Protein AF-A0A7Y2XZC8-F1 (afdb_monomer)

Structure (mmCIF, N/CA/C/O backbone):
data_AF-A0A7Y2XZC8-F1
#
_entry.id   AF-A0A7Y2XZC8-F1
#
loop_
_atom_site.group_PDB
_atom_site.id
_atom_site.type_symbol
_atom_site.label_atom_id
_atom_site.label_alt_id
_atom_site.label_comp_id
_atom_site.label_asym_id
_atom_site.label_entity_id
_atom_site.label_seq_id
_atom_site.pdbx_PDB_ins_code
_atom_site.Cartn_x
_atom_site.Cartn_y
_atom_site.Cartn_z
_atom_site.occupancy
_atom_site.B_iso_or_equiv
_atom_site.auth_seq_id
_atom_site.auth_comp_id
_atom_site.auth_asym_id
_atom_site.auth_atom_id
_atom_site.pdbx_PDB_model_num
ATOM 1 N N . PRO A 1 1 ? 18.680 4.844 -17.370 1.00 64.88 1 PRO A N 1
ATOM 2 C CA . PRO A 1 1 ? 17.755 5.658 -16.546 1.00 64.88 1 PRO A CA 1
ATOM 3 C C . PRO A 1 1 ? 18.084 5.533 -15.045 1.00 64.88 1 PRO A C 1
ATOM 5 O O . PRO A 1 1 ? 17.445 4.778 -14.322 1.00 64.88 1 PRO A O 1
ATOM 8 N N . TRP A 1 2 ? 19.111 6.254 -14.587 1.00 74.38 2 TRP A N 1
ATOM 9 C CA . TRP A 1 2 ? 19.598 6.205 -13.198 1.00 74.38 2 TRP A CA 1
ATOM 10 C C . TRP A 1 2 ? 18.551 6.687 -12.176 1.00 74.38 2 TRP A C 1
ATOM 12 O O . TRP A 1 2 ? 18.473 6.159 -11.074 1.00 74.38 2 TRP A O 1
ATOM 22 N N . ALA A 1 3 ? 17.687 7.630 -12.570 1.00 80.44 3 ALA A N 1
ATOM 23 C CA . ALA A 1 3 ? 16.649 8.189 -11.705 1.00 80.44 3 ALA A CA 1
ATOM 24 C C . ALA A 1 3 ? 15.407 7.289 -11.542 1.00 80.44 3 ALA A C 1
ATOM 26 O O . ALA A 1 3 ? 14.625 7.495 -10.621 1.00 80.44 3 ALA A O 1
ATOM 27 N N . ALA A 1 4 ? 15.208 6.274 -12.393 1.00 80.06 4 ALA A N 1
ATOM 28 C CA . ALA A 1 4 ? 13.984 5.463 -12.361 1.00 80.06 4 ALA A CA 1
ATOM 29 C C . ALA A 1 4 ? 13.832 4.661 -11.057 1.00 80.06 4 ALA A C 1
ATOM 31 O O . ALA A 1 4 ? 12.724 4.471 -10.566 1.00 80.06 4 ALA A O 1
ATOM 32 N N . TRP A 1 5 ? 14.949 4.220 -10.480 1.00 81.44 5 TRP A N 1
ATOM 33 C CA . TRP A 1 5 ? 14.968 3.434 -9.248 1.00 81.44 5 TRP A CA 1
ATOM 34 C 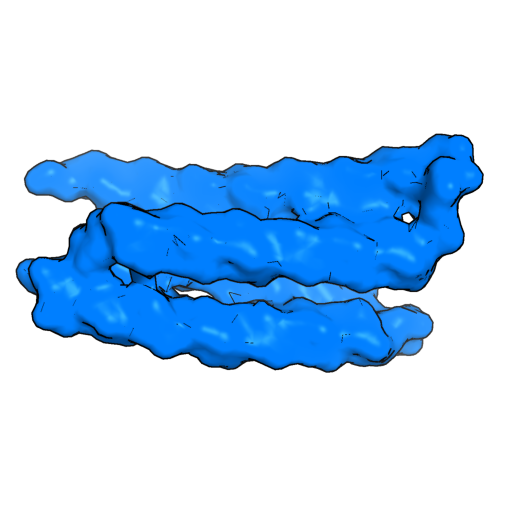C . TRP A 1 5 ? 14.599 4.267 -8.009 1.00 81.44 5 TRP A C 1
ATOM 36 O O . TRP A 1 5 ? 13.646 3.876 -7.326 1.00 81.44 5 TRP A O 1
ATOM 46 N N . PRO A 1 6 ? 15.256 5.416 -7.726 1.00 86.69 6 PRO A N 1
ATOM 47 C CA . PRO A 1 6 ? 14.879 6.270 -6.598 1.00 86.69 6 PRO A CA 1
ATOM 48 C C . PRO A 1 6 ? 13.487 6.892 -6.766 1.00 86.69 6 PRO A C 1
ATOM 50 O O . PRO A 1 6 ? 12.730 6.949 -5.799 1.00 86.69 6 PRO A O 1
ATOM 53 N N . VAL A 1 7 ? 13.102 7.286 -7.986 1.00 88.19 7 VAL A N 1
ATOM 54 C CA . VAL A 1 7 ? 11.754 7.821 -8.251 1.00 88.19 7 VAL A CA 1
ATOM 55 C C . VAL A 1 7 ? 10.687 6.744 -8.056 1.00 88.19 7 VAL A C 1
ATOM 57 O O . VAL A 1 7 ? 9.657 7.024 -7.451 1.00 88.19 7 VAL A O 1
ATOM 60 N N . GLY A 1 8 ? 10.936 5.508 -8.502 1.00 87.56 8 GLY A N 1
ATOM 61 C CA . GLY A 1 8 ? 10.019 4.388 -8.284 1.00 87.56 8 GLY A CA 1
ATOM 62 C C . GLY A 1 8 ? 9.787 4.108 -6.800 1.00 87.56 8 GLY A C 1
ATOM 63 O O . GLY A 1 8 ? 8.640 3.973 -6.379 1.00 87.56 8 GLY A O 1
ATOM 64 N N . LEU A 1 9 ? 10.856 4.109 -5.994 1.00 88.38 9 LEU A N 1
ATOM 65 C CA . LEU A 1 9 ? 10.763 3.918 -4.544 1.00 88.38 9 LEU A CA 1
ATOM 66 C C . LEU A 1 9 ? 9.933 5.029 -3.881 1.00 88.38 9 LEU A C 1
ATOM 68 O O . LEU A 1 9 ? 9.017 4.747 -3.111 1.00 88.38 9 LEU A O 1
ATOM 72 N N . TYR A 1 10 ? 10.217 6.289 -4.220 1.00 89.12 10 TYR A N 1
ATOM 73 C CA . TYR A 1 10 ? 9.486 7.438 -3.689 1.00 89.12 10 TYR A CA 1
ATOM 74 C C . TYR A 1 10 ? 8.002 7.418 -4.083 1.00 89.12 10 TYR A C 1
ATOM 76 O O . TYR A 1 10 ? 7.133 7.607 -3.233 1.00 89.12 10 TYR A O 1
ATOM 84 N N . ALA A 1 11 ? 7.702 7.122 -5.350 1.00 90.81 11 ALA A N 1
ATOM 85 C CA . ALA A 1 11 ? 6.335 7.034 -5.850 1.00 90.81 11 ALA A CA 1
ATOM 86 C C . ALA A 1 11 ? 5.538 5.914 -5.162 1.00 90.81 11 ALA A C 1
ATOM 88 O O . ALA A 1 11 ? 4.375 6.121 -4.812 1.00 90.81 11 ALA A O 1
ATOM 89 N N . GLY A 1 12 ? 6.152 4.749 -4.931 1.00 89.88 12 GLY A N 1
ATOM 90 C CA . GLY A 1 12 ? 5.497 3.638 -4.235 1.00 89.88 12 GLY A CA 1
ATOM 91 C C . GLY A 1 12 ? 5.189 3.971 -2.779 1.00 89.88 12 GLY A C 1
ATOM 92 O O . GLY A 1 12 ? 4.070 3.746 -2.319 1.00 89.88 12 GLY A O 1
ATOM 93 N N . TRP A 1 13 ? 6.145 4.587 -2.082 1.00 92.12 13 TRP A N 1
ATOM 94 C CA . TRP A 1 13 ? 5.963 5.026 -0.700 1.00 92.12 13 T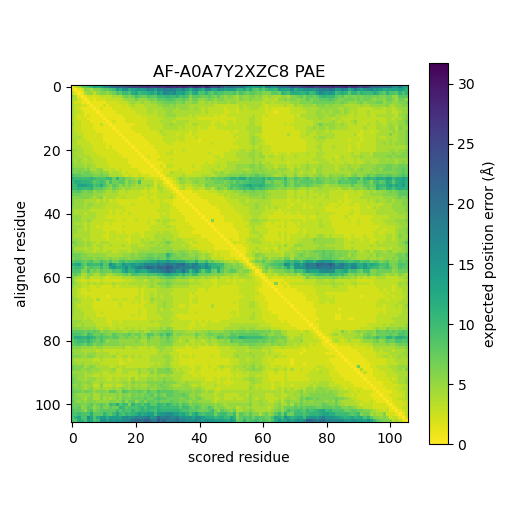RP A CA 1
ATOM 95 C C . TRP A 1 13 ? 4.851 6.075 -0.566 1.00 92.12 13 TRP A C 1
ATOM 97 O O . TRP A 1 13 ? 3.942 5.904 0.247 1.00 92.12 13 TRP A O 1
ATOM 107 N N . LEU A 1 14 ? 4.872 7.118 -1.407 1.00 92.25 14 LEU A N 1
ATOM 108 C CA . LEU A 1 14 ? 3.835 8.153 -1.415 1.00 92.25 14 LEU A CA 1
ATOM 109 C C . LEU A 1 14 ? 2.450 7.578 -1.708 1.00 92.25 14 LEU A C 1
ATOM 111 O O . LEU A 1 14 ? 1.492 7.945 -1.038 1.00 92.25 14 LEU A O 1
ATOM 115 N N . SER A 1 15 ? 2.342 6.660 -2.670 1.00 91.94 15 SER A N 1
ATOM 116 C CA . SER A 1 15 ? 1.053 6.071 -3.052 1.00 91.94 15 SER A CA 1
ATOM 117 C C . SER A 1 15 ? 0.406 5.325 -1.883 1.00 91.94 15 SER A C 1
ATOM 119 O O . SER A 1 15 ? -0.785 5.497 -1.615 1.00 91.94 15 SER A O 1
ATOM 121 N N . ALA A 1 16 ? 1.197 4.541 -1.145 1.00 91.56 16 ALA A N 1
ATOM 122 C CA . ALA A 1 16 ? 0.722 3.849 0.048 1.00 91.56 16 ALA A CA 1
ATOM 123 C C . ALA A 1 16 ? 0.351 4.835 1.171 1.00 91.56 16 ALA A C 1
ATOM 125 O O . ALA A 1 16 ? -0.732 4.729 1.747 1.00 91.56 16 ALA A O 1
ATOM 126 N N . ALA A 1 17 ? 1.203 5.829 1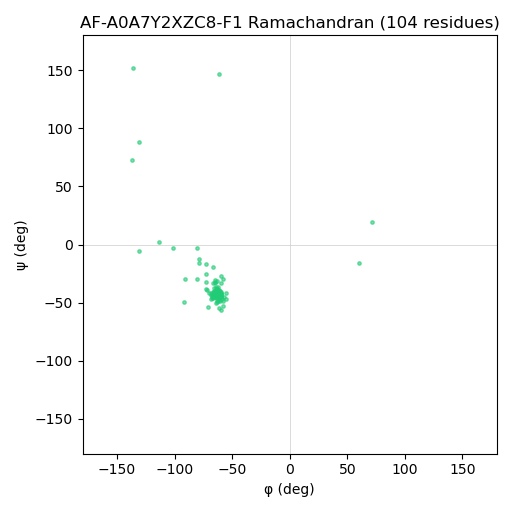.442 1.00 92.31 17 ALA A N 1
ATOM 127 C CA . ALA A 1 17 ? 0.963 6.835 2.476 1.00 92.31 17 ALA A CA 1
ATOM 128 C C . ALA A 1 17 ? -0.296 7.675 2.204 1.00 92.31 17 ALA A C 1
ATOM 130 O O . ALA A 1 17 ? -1.074 7.930 3.122 1.00 92.31 17 ALA A O 1
ATOM 131 N N . SER A 1 18 ? -0.542 8.058 0.947 1.00 93.88 18 SER A N 1
ATOM 132 C CA . SER A 1 18 ? -1.760 8.769 0.551 1.00 93.88 18 SER A CA 1
ATOM 133 C C . SER A 1 18 ? -3.015 7.944 0.828 1.00 93.88 18 SER A C 1
ATOM 135 O O . SER A 1 18 ? -3.978 8.480 1.368 1.00 93.88 18 SER A O 1
ATOM 137 N N . CYS A 1 19 ? -3.002 6.639 0.535 1.00 92.88 19 CYS A N 1
ATOM 138 C CA . CYS A 1 19 ? -4.138 5.764 0.836 1.00 92.88 19 CYS A CA 1
ATOM 139 C C . CYS A 1 19 ? -4.388 5.661 2.348 1.00 92.88 19 CYS A C 1
ATOM 141 O O . CYS A 1 19 ? -5.523 5.815 2.791 1.00 92.88 19 CYS A O 1
ATOM 143 N N . VAL A 1 20 ? -3.333 5.470 3.149 1.00 91.06 20 VAL A N 1
ATOM 144 C CA . VAL A 1 20 ? -3.446 5.416 4.618 1.00 91.06 20 VAL A CA 1
ATOM 145 C C . VAL A 1 20 ? -3.970 6.740 5.179 1.00 91.06 20 VAL A C 1
ATOM 147 O O . VAL A 1 20 ? -4.855 6.734 6.030 1.00 91.06 20 VAL A O 1
ATOM 150 N N . SER A 1 21 ? -3.488 7.877 4.671 1.00 92.50 21 SER A N 1
ATOM 151 C CA . SER A 1 21 ? -3.965 9.201 5.080 1.00 92.50 21 SER A CA 1
ATOM 152 C C . SER A 1 21 ? -5.452 9.397 4.774 1.00 92.50 21 SER A C 1
ATOM 154 O O . SER A 1 21 ? -6.177 9.890 5.634 1.00 92.50 21 SER A O 1
ATOM 156 N N . LEU A 1 22 ? -5.931 8.955 3.607 1.00 92.12 22 LEU A N 1
ATOM 157 C CA . LEU A 1 22 ? -7.361 8.983 3.289 1.00 92.12 22 LEU A CA 1
ATOM 158 C C . LEU A 1 22 ? -8.180 8.095 4.236 1.00 92.12 22 LEU A C 1
ATOM 160 O O . LEU A 1 22 ? -9.258 8.508 4.656 1.00 92.12 22 LEU A O 1
ATOM 164 N N . GLY A 1 23 ? -7.658 6.928 4.626 1.00 90.62 23 GLY A N 1
ATOM 165 C CA . GLY A 1 23 ? -8.288 6.064 5.627 1.00 90.62 23 GLY A CA 1
ATOM 166 C C . GLY A 1 23 ? -8.406 6.725 6.996 1.00 90.62 23 GLY A C 1
ATOM 167 O O . GLY A 1 23 ? -9.488 6.730 7.579 1.00 90.62 23 GLY A O 1
ATOM 168 N N . LEU A 1 24 ? -7.328 7.356 7.468 1.00 90.31 24 LEU A N 1
ATOM 169 C CA . LEU A 1 24 ? -7.323 8.098 8.731 1.00 90.31 24 LEU A CA 1
ATOM 170 C C . LEU A 1 24 ? -8.296 9.281 8.705 1.00 90.31 24 LEU A C 1
ATOM 172 O O . LEU A 1 24 ? -9.003 9.506 9.682 1.00 90.31 24 LEU A O 1
ATOM 176 N N . LEU A 1 25 ? -8.371 10.020 7.594 1.00 93.69 25 LEU A N 1
ATOM 177 C CA . LEU A 1 25 ? -9.320 11.126 7.448 1.00 93.69 25 LEU A CA 1
ATOM 178 C C . LEU A 1 25 ? -10.768 10.624 7.399 1.00 93.69 25 LEU A C 1
ATOM 180 O O . LEU A 1 25 ? -11.625 11.190 8.071 1.00 93.69 25 LEU A O 1
ATOM 184 N N . ALA A 1 26 ? -11.051 9.557 6.648 1.00 90.12 26 ALA A N 1
ATOM 185 C CA . ALA A 1 26 ? -12.395 8.991 6.553 1.00 90.12 26 ALA A CA 1
ATOM 186 C C . ALA A 1 26 ? -12.905 8.473 7.909 1.00 90.12 26 ALA A C 1
ATOM 188 O O . ALA A 1 26 ? -14.070 8.695 8.245 1.00 90.12 26 ALA A O 1
ATOM 189 N N . ALA A 1 27 ? -12.028 7.841 8.696 1.00 89.75 27 ALA A N 1
ATOM 190 C CA . ALA A 1 27 ? -12.325 7.442 10.069 1.00 89.75 27 ALA A CA 1
ATOM 191 C C . ALA A 1 27 ? -12.476 8.660 10.997 1.00 89.75 27 ALA A C 1
ATOM 193 O O . ALA A 1 27 ? -13.457 8.773 11.727 1.00 89.75 27 ALA A O 1
ATOM 194 N N . GLY A 1 28 ? -11.546 9.618 10.931 1.00 89.19 28 GLY A N 1
ATOM 195 C CA . GLY A 1 28 ? -11.512 10.791 11.810 1.00 89.19 28 GLY A CA 1
ATOM 196 C C . GLY A 1 28 ? -12.678 11.766 11.619 1.00 89.19 28 GLY A C 1
ATOM 197 O O . GLY A 1 28 ? -13.141 12.360 12.589 1.00 89.19 28 GLY A O 1
ATOM 198 N N . TYR A 1 29 ? -13.196 11.907 10.395 1.00 90.31 29 TYR A N 1
ATOM 199 C CA . TYR A 1 29 ? -14.416 12.680 10.117 1.00 90.31 29 TYR A CA 1
ATOM 200 C C . TYR A 1 29 ? -15.713 11.907 10.416 1.00 90.31 29 TYR A C 1
ATOM 202 O O . TYR A 1 29 ? -16.799 12.465 10.257 1.00 90.31 29 TYR A O 1
ATOM 210 N N . GLY A 1 30 ? -15.625 10.638 10.828 1.00 88.06 30 GLY A N 1
ATOM 211 C CA . GLY A 1 30 ? -16.782 9.798 11.139 1.00 88.06 30 GLY A CA 1
ATOM 212 C C . GLY A 1 30 ? -17.590 9.358 9.915 1.00 88.06 30 GLY A C 1
ATOM 213 O O . GLY A 1 30 ? -18.754 8.992 10.054 1.00 88.06 30 GLY A O 1
ATOM 214 N N . TRP A 1 31 ? -17.010 9.409 8.710 1.00 88.06 31 TRP A N 1
ATOM 215 C CA . TRP A 1 31 ? -17.674 8.919 7.494 1.00 88.06 31 TRP A CA 1
ATOM 216 C C . TRP A 1 31 ? -17.736 7.394 7.455 1.00 88.06 31 TRP A C 1
ATOM 218 O O . TRP A 1 31 ? -18.675 6.822 6.903 1.00 88.06 31 TRP A O 1
ATOM 228 N N . LEU A 1 32 ? -16.725 6.741 8.022 1.00 87.75 32 LEU A N 1
ATOM 229 C CA . LEU A 1 32 ? -16.619 5.295 8.135 1.00 87.75 32 LEU A CA 1
ATOM 230 C C . LEU A 1 32 ? -16.142 4.929 9.538 1.00 87.75 32 LEU A C 1
ATOM 232 O O . LEU A 1 32 ? -15.403 5.683 10.166 1.00 87.75 32 LEU A O 1
ATOM 236 N N . ASP A 1 33 ? -16.531 3.739 9.992 1.00 89.31 33 ASP A N 1
ATOM 237 C CA . ASP A 1 33 ? -15.918 3.120 11.165 1.00 89.31 33 ASP A CA 1
ATOM 238 C C . ASP A 1 33 ? -14.417 2.881 10.925 1.00 89.31 33 ASP A C 1
ATOM 240 O O . ASP A 1 33 ? -14.009 2.584 9.797 1.00 89.31 33 ASP A O 1
ATOM 244 N N . GLU A 1 34 ? -13.600 2.979 11.974 1.00 87.50 34 GLU A N 1
ATOM 245 C CA . GLU A 1 34 ? -12.134 2.912 11.896 1.00 87.50 34 GLU A CA 1
ATOM 246 C C . GLU A 1 34 ? -11.645 1.629 11.207 1.00 87.50 34 GLU A C 1
ATOM 248 O O . GLU A 1 34 ? -10.785 1.673 10.320 1.00 87.50 34 GLU A O 1
ATOM 253 N N . THR A 1 35 ? -12.274 0.490 11.513 1.00 89.75 35 THR A N 1
ATOM 254 C CA . THR A 1 35 ? -11.925 -0.798 10.896 1.00 89.75 35 THR A CA 1
ATOM 255 C C . THR A 1 35 ? -12.327 -0.835 9.424 1.00 89.75 35 THR A C 1
ATOM 257 O O . THR A 1 35 ? -11.575 -1.314 8.573 1.00 89.75 35 THR A O 1
ATOM 260 N N . THR A 1 36 ? -13.508 -0.306 9.098 1.00 90.62 36 THR A N 1
ATOM 261 C CA . THR A 1 36 ? -14.028 -0.301 7.722 1.00 90.62 36 THR A CA 1
ATOM 262 C C . THR A 1 36 ? -13.210 0.627 6.827 1.00 90.62 36 THR A C 1
ATOM 264 O O . THR A 1 36 ? -12.866 0.253 5.704 1.00 90.62 36 THR A O 1
ATOM 267 N N . ALA A 1 37 ? -12.844 1.807 7.332 1.00 91.00 37 ALA A N 1
ATOM 268 C CA . ALA A 1 37 ? -11.962 2.742 6.647 1.00 91.00 37 ALA A CA 1
ATOM 269 C C . ALA A 1 37 ? -10.594 2.102 6.384 1.00 91.00 37 ALA A C 1
ATOM 271 O O . ALA A 1 37 ? -10.120 2.097 5.247 1.00 91.00 37 ALA A O 1
ATOM 272 N N . ALA A 1 38 ? -9.988 1.489 7.404 1.00 89.50 38 ALA A N 1
ATOM 273 C CA . ALA A 1 38 ? -8.703 0.820 7.257 1.00 89.50 38 ALA A CA 1
ATOM 274 C C . ALA A 1 38 ? -8.753 -0.283 6.186 1.00 89.50 38 ALA A C 1
ATOM 276 O O . ALA A 1 38 ? -7.921 -0.293 5.281 1.00 89.50 38 ALA A O 1
ATOM 277 N N . LEU A 1 39 ? -9.758 -1.162 6.217 1.00 91.81 39 LEU A N 1
ATOM 278 C CA . LEU A 1 39 ? -9.912 -2.229 5.222 1.00 91.81 39 LEU A CA 1
ATOM 279 C C . LEU A 1 39 ? -10.104 -1.686 3.801 1.00 91.81 39 LEU A C 1
ATOM 281 O O . LEU A 1 39 ? -9.456 -2.168 2.869 1.00 91.81 39 LEU A O 1
ATOM 285 N N . ALA A 1 40 ? -10.956 -0.675 3.631 1.00 93.50 40 ALA A N 1
ATOM 286 C CA . ALA A 1 40 ? -11.238 -0.086 2.327 1.00 93.50 40 ALA A CA 1
ATOM 287 C C . ALA A 1 40 ? -9.987 0.555 1.710 1.00 93.50 40 ALA A C 1
ATOM 289 O O . ALA A 1 40 ? -9.653 0.285 0.555 1.00 93.50 40 ALA A O 1
ATOM 290 N N . PHE A 1 41 ? -9.261 1.366 2.483 1.00 91.50 41 PHE A N 1
ATOM 291 C CA . PHE A 1 41 ? -8.109 2.108 1.976 1.00 91.50 41 PHE A CA 1
ATOM 292 C C . PHE A 1 41 ? -6.829 1.269 1.888 1.00 91.50 41 PHE A C 1
ATOM 294 O O . PHE A 1 41 ? -6.031 1.490 0.977 1.00 91.50 41 PHE A O 1
ATOM 301 N N . VAL A 1 42 ? -6.650 0.257 2.744 1.00 92.06 42 VAL A N 1
ATOM 302 C CA . VAL A 1 42 ? -5.596 -0.759 2.563 1.00 92.06 42 VAL A CA 1
ATOM 303 C C . VAL A 1 42 ? -5.876 -1.591 1.312 1.00 92.06 42 VAL A C 1
ATOM 305 O O . VAL A 1 42 ? -4.974 -1.791 0.500 1.00 92.06 42 VAL A O 1
ATOM 308 N N . GLY A 1 43 ? -7.126 -2.013 1.097 1.00 91.88 43 GLY A N 1
ATOM 309 C CA . GLY A 1 43 ? -7.538 -2.687 -0.135 1.00 91.88 43 GLY A CA 1
ATOM 310 C C . GLY A 1 43 ? -7.260 -1.837 -1.377 1.00 91.88 43 GLY A C 1
ATOM 311 O O . GLY A 1 43 ? -6.664 -2.318 -2.342 1.00 91.88 43 GLY A O 1
ATOM 312 N N . LEU A 1 44 ? -7.604 -0.549 -1.325 1.00 92.44 44 LEU A N 1
ATOM 313 C CA . LEU A 1 44 ? -7.320 0.406 -2.394 1.00 92.44 44 LEU A CA 1
ATOM 314 C C . LEU A 1 44 ? -5.813 0.534 -2.664 1.00 92.44 44 LEU A C 1
ATOM 316 O O . LEU A 1 44 ? -5.396 0.484 -3.822 1.00 92.44 44 LEU A O 1
ATOM 320 N N . ALA A 1 45 ? -4.991 0.629 -1.615 1.00 91.88 45 ALA A N 1
ATOM 321 C CA . ALA A 1 45 ? -3.536 0.694 -1.736 1.00 91.88 45 ALA A CA 1
ATOM 322 C C . ALA A 1 45 ? -2.960 -0.545 -2.437 1.00 91.88 45 ALA A C 1
ATOM 324 O O . ALA A 1 45 ? -2.079 -0.420 -3.288 1.00 91.88 45 ALA A O 1
ATOM 325 N N . ILE A 1 46 ? -3.479 -1.737 -2.127 1.00 91.50 46 ILE A N 1
ATOM 326 C CA . ILE A 1 46 ? -3.058 -2.997 -2.756 1.00 91.50 46 ILE A CA 1
ATOM 327 C C . ILE A 1 46 ? -3.430 -3.009 -4.242 1.00 91.50 46 ILE A C 1
ATOM 329 O O . ILE A 1 46 ? -2.594 -3.358 -5.078 1.00 91.50 46 ILE A O 1
ATOM 333 N N . VAL A 1 47 ? -4.654 -2.598 -4.589 1.00 93.06 47 VAL A N 1
ATOM 334 C CA . VAL A 1 47 ? -5.128 -2.554 -5.983 1.00 93.06 47 VAL A CA 1
ATOM 335 C C . VAL A 1 47 ? -4.311 -1.562 -6.809 1.00 93.06 47 VAL A C 1
ATOM 337 O O . VAL A 1 47 ? -3.797 -1.925 -7.868 1.00 93.06 47 VAL A O 1
ATOM 340 N N . ILE A 1 48 ? -4.131 -0.334 -6.313 1.00 91.38 48 ILE A N 1
ATOM 341 C CA . ILE A 1 48 ? -3.330 0.696 -6.988 1.00 91.38 48 ILE A CA 1
ATOM 342 C C . ILE A 1 48 ? -1.869 0.246 -7.083 1.00 91.38 48 ILE A C 1
ATOM 344 O O . ILE A 1 48 ? -1.265 0.325 -8.152 1.00 91.38 48 ILE A O 1
ATOM 348 N N . GLY A 1 49 ? -1.307 -0.282 -5.995 1.00 88.62 49 GLY A N 1
ATOM 349 C CA . GLY A 1 49 ? 0.047 -0.825 -5.950 1.00 88.62 49 GLY A CA 1
ATOM 350 C C . GLY A 1 49 ? 0.272 -1.915 -6.998 1.00 88.62 49 GLY A C 1
ATOM 351 O O . GLY A 1 49 ? 1.250 -1.871 -7.745 1.00 88.62 49 GLY A O 1
ATOM 352 N N . GLY A 1 50 ? -0.657 -2.865 -7.104 1.00 87.06 50 GLY A N 1
ATOM 353 C CA . GLY A 1 50 ? -0.570 -3.978 -8.045 1.00 87.06 50 GLY A CA 1
ATOM 354 C C . GLY A 1 50 ? -0.704 -3.516 -9.490 1.00 87.06 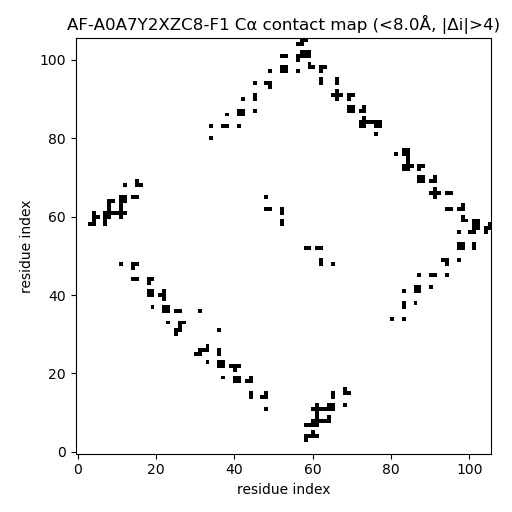50 GLY A C 1
ATOM 355 O O . GLY A 1 50 ? 0.085 -3.925 -10.344 1.00 87.06 50 GLY A O 1
ATOM 356 N N . PHE A 1 51 ? -1.655 -2.618 -9.752 1.00 88.88 51 PHE A N 1
ATOM 357 C CA . PHE A 1 51 ? -1.882 -2.058 -11.079 1.00 88.88 51 PHE A CA 1
ATOM 358 C C . PHE A 1 51 ? -0.684 -1.237 -11.564 1.00 88.88 51 PHE A C 1
ATOM 360 O O . PHE A 1 51 ? -0.172 -1.485 -12.654 1.00 88.88 51 PHE A O 1
ATOM 367 N N . VAL A 1 52 ? -0.186 -0.308 -10.743 1.00 86.38 52 VAL A N 1
ATOM 368 C CA . VAL A 1 52 ? 0.950 0.551 -11.103 1.00 86.38 52 VAL A CA 1
ATOM 369 C C . VAL A 1 52 ? 2.226 -0.271 -11.272 1.00 86.38 52 VAL A C 1
ATOM 371 O O . VAL A 1 52 ? 2.922 -0.086 -12.266 1.00 86.38 52 VAL A O 1
ATOM 374 N N . GLN A 1 53 ? 2.515 -1.229 -10.381 1.00 85.12 53 GLN A N 1
ATOM 375 C CA . GLN A 1 53 ? 3.686 -2.102 -10.535 1.00 85.12 53 GLN A CA 1
ATOM 376 C C . GLN A 1 53 ? 3.593 -2.953 -11.812 1.00 85.12 53 GLN A C 1
ATOM 378 O O . GLN A 1 53 ? 4.576 -3.095 -12.543 1.00 85.12 53 GLN A O 1
ATOM 383 N N . GLY A 1 54 ? 2.406 -3.497 -12.102 1.00 81.00 54 GLY A N 1
ATOM 384 C CA . GLY A 1 54 ? 2.147 -4.275 -13.312 1.00 81.00 54 GLY A CA 1
ATOM 385 C C . GLY A 1 54 ? 2.286 -3.455 -14.596 1.00 81.00 54 GLY A C 1
ATOM 386 O O . GLY A 1 54 ? 2.850 -3.950 -15.571 1.00 81.00 54 GLY A O 1
ATOM 387 N N . ALA A 1 55 ? 1.824 -2.203 -14.587 1.00 81.94 55 ALA A N 1
ATOM 388 C CA . ALA A 1 55 ? 1.929 -1.284 -15.717 1.00 81.94 55 ALA A CA 1
ATOM 389 C C . ALA A 1 55 ? 3.362 -0.771 -15.929 1.00 81.94 55 ALA A C 1
ATOM 391 O O . ALA A 1 55 ? 3.805 -0.627 -17.068 1.00 81.94 55 ALA A O 1
ATOM 392 N N . LEU A 1 56 ? 4.098 -0.504 -14.844 1.00 78.12 56 LEU A N 1
ATOM 393 C CA . LEU A 1 56 ? 5.448 0.046 -14.918 1.00 78.12 56 LEU A CA 1
ATOM 394 C C . LEU A 1 56 ? 6.451 -1.000 -15.417 1.00 78.12 56 LEU A C 1
ATOM 396 O O . LEU A 1 56 ? 7.341 -0.652 -16.190 1.00 78.12 56 LEU A O 1
ATOM 400 N N . GLY A 1 57 ? 6.309 -2.264 -14.989 1.00 65.69 57 GLY A N 1
ATOM 401 C CA . GLY A 1 57 ? 6.967 -3.469 -15.525 1.00 65.69 57 GLY A CA 1
ATOM 402 C C . GLY A 1 57 ? 8.504 -3.527 -15.486 1.00 65.69 57 GLY A C 1
ATOM 403 O O . GLY A 1 57 ? 9.070 -4.600 -15.652 1.00 65.69 57 GLY A O 1
ATOM 404 N N . ARG A 1 58 ? 9.186 -2.396 -15.273 1.00 66.25 58 ARG A N 1
ATOM 405 C CA . ARG A 1 58 ? 10.626 -2.179 -15.511 1.00 66.25 58 ARG A CA 1
ATOM 406 C C . ARG A 1 58 ? 11.344 -1.540 -14.318 1.00 66.25 58 ARG A C 1
ATOM 408 O O . ARG A 1 58 ? 12.550 -1.337 -14.365 1.00 66.25 58 ARG A O 1
ATOM 415 N N . ALA A 1 59 ? 10.611 -1.157 -13.272 1.00 78.81 59 ALA A N 1
ATOM 416 C CA . ALA A 1 59 ? 11.158 -0.522 -12.075 1.00 78.81 59 ALA A CA 1
ATOM 417 C C . ALA A 1 59 ? 10.608 -1.231 -10.827 1.00 78.81 59 ALA A C 1
ATOM 419 O O . ALA A 1 59 ? 9.577 -0.826 -10.292 1.00 78.81 59 ALA A O 1
ATOM 420 N N . PRO A 1 60 ? 11.275 -2.298 -10.351 1.00 81.69 60 PRO A N 1
ATOM 421 C CA . PRO A 1 60 ? 10.762 -3.106 -9.248 1.00 81.69 60 PRO A CA 1
ATOM 422 C C . PRO A 1 60 ? 10.708 -2.340 -7.916 1.00 81.69 60 PRO A C 1
ATOM 424 O O . PRO A 1 60 ? 9.954 -2.727 -7.025 1.00 81.69 60 PRO A O 1
ATOM 427 N N . THR A 1 61 ? 11.454 -1.236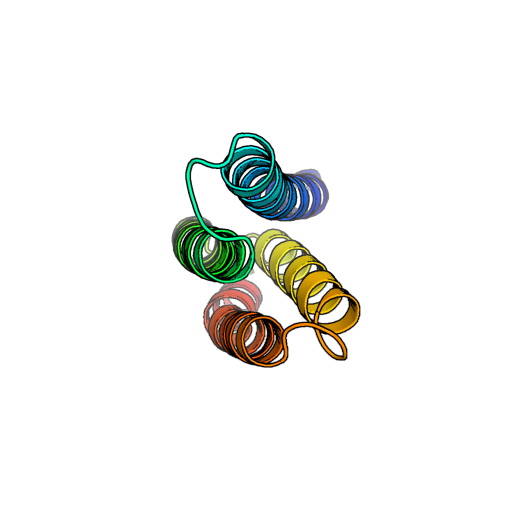 -7.790 1.00 86.88 61 THR A N 1
ATOM 428 C CA . THR A 1 61 ? 11.552 -0.419 -6.571 1.00 86.88 61 THR A CA 1
ATOM 429 C C . THR A 1 61 ? 10.219 0.159 -6.104 1.00 86.88 61 THR A C 1
ATOM 431 O O . THR A 1 61 ? 10.044 0.344 -4.901 1.00 86.88 61 THR A O 1
ATOM 434 N N . TYR A 1 62 ? 9.264 0.371 -7.015 1.00 88.19 62 TYR A N 1
ATOM 435 C CA . TYR A 1 62 ? 7.912 0.804 -6.663 1.00 88.19 62 TYR A CA 1
ATOM 436 C C . TYR A 1 62 ? 7.205 -0.224 -5.771 1.00 88.19 62 TYR A C 1
ATOM 438 O O . TYR A 1 62 ? 6.802 0.095 -4.656 1.00 88.19 62 TYR A O 1
ATOM 446 N N . GLY A 1 63 ? 7.119 -1.481 -6.210 1.00 87.50 63 GLY A N 1
ATOM 447 C CA . GLY A 1 63 ? 6.478 -2.537 -5.422 1.00 87.50 63 GLY A CA 1
ATOM 448 C C . GLY A 1 63 ? 7.206 -2.848 -4.117 1.00 87.50 63 GLY A C 1
ATOM 449 O O . GLY A 1 63 ? 6.540 -3.114 -3.124 1.00 87.50 63 GLY A O 1
ATOM 450 N N . ILE A 1 64 ? 8.539 -2.728 -4.066 1.00 89.56 64 ILE A N 1
ATOM 451 C CA . ILE A 1 64 ? 9.297 -2.861 -2.806 1.00 89.56 64 ILE A CA 1
ATOM 452 C C . ILE A 1 64 ? 8.841 -1.811 -1.788 1.00 89.56 64 ILE A C 1
ATOM 454 O O . ILE A 1 64 ? 8.607 -2.145 -0.628 1.00 89.56 64 ILE A O 1
ATOM 458 N N . ALA A 1 65 ? 8.677 -0.559 -2.219 1.00 92.38 65 ALA A N 1
ATOM 459 C CA . ALA A 1 65 ? 8.228 0.516 -1.343 1.00 92.38 65 ALA A CA 1
ATOM 460 C C . ALA A 1 65 ? 6.789 0.300 -0.847 1.00 92.38 65 ALA A C 1
ATOM 462 O O . ALA A 1 65 ? 6.512 0.509 0.333 1.00 92.38 65 ALA A O 1
ATOM 463 N N . VAL A 1 66 ? 5.889 -0.180 -1.716 1.00 90.81 66 VAL A N 1
ATOM 464 C CA . VAL A 1 66 ? 4.509 -0.509 -1.321 1.00 90.81 66 VAL A CA 1
ATOM 465 C C . VAL A 1 66 ? 4.481 -1.691 -0.345 1.00 90.81 66 VAL A C 1
ATOM 467 O O . VAL A 1 66 ? 3.792 -1.619 0.667 1.00 90.81 66 VAL A O 1
ATOM 470 N N . ILE A 1 67 ? 5.257 -2.753 -0.591 1.00 92.69 67 ILE A N 1
ATOM 471 C CA . ILE A 1 67 ? 5.373 -3.907 0.320 1.00 92.69 67 ILE A CA 1
ATOM 472 C C . ILE A 1 67 ? 5.878 -3.450 1.689 1.00 92.69 67 ILE A C 1
ATOM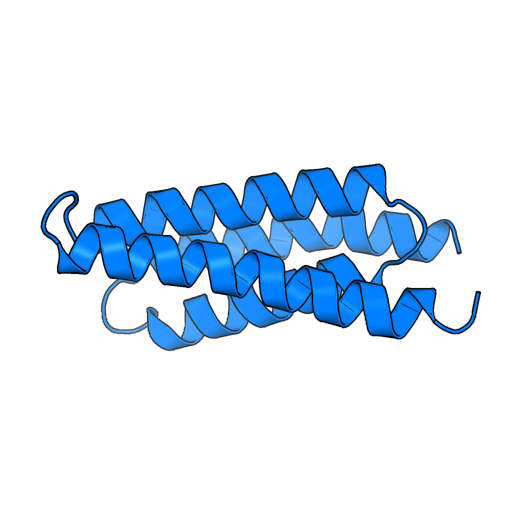 474 O O . ILE A 1 67 ? 5.294 -3.810 2.708 1.00 92.69 67 ILE A O 1
ATOM 478 N N . TRP A 1 68 ? 6.924 -2.624 1.722 1.00 94.38 68 TRP A N 1
ATOM 479 C CA . TRP A 1 68 ? 7.460 -2.074 2.965 1.00 94.38 68 TRP A CA 1
ATOM 480 C C . TRP A 1 68 ? 6.411 -1.250 3.729 1.00 94.38 68 TRP A C 1
ATOM 482 O O . TRP A 1 68 ? 6.263 -1.414 4.940 1.00 94.38 68 TRP A O 1
ATOM 492 N N . ALA A 1 69 ? 5.623 -0.429 3.030 1.00 92.56 69 ALA A N 1
ATOM 493 C CA . ALA A 1 69 ? 4.535 0.326 3.645 1.00 92.56 69 ALA A CA 1
ATOM 494 C C . ALA A 1 69 ? 3.429 -0.590 4.201 1.00 92.56 69 ALA A C 1
ATOM 496 O O . ALA A 1 69 ? 2.952 -0.366 5.311 1.00 92.56 69 ALA A O 1
ATOM 497 N N . LEU A 1 70 ? 3.058 -1.656 3.484 1.00 90.94 70 LEU A N 1
ATOM 498 C CA . LEU A 1 70 ? 2.090 -2.640 3.980 1.00 90.94 70 LEU A CA 1
ATOM 499 C C . LEU A 1 70 ? 2.605 -3.373 5.222 1.00 90.94 70 LEU A C 1
ATOM 501 O O . LEU A 1 70 ? 1.828 -3.601 6.142 1.00 90.94 70 LEU A O 1
ATOM 505 N N . VAL A 1 71 ? 3.904 -3.674 5.306 1.00 94.62 71 VAL A N 1
ATOM 506 C CA . VAL A 1 71 ? 4.507 -4.240 6.525 1.00 94.62 71 VAL A CA 1
ATOM 507 C C . VAL A 1 71 ? 4.360 -3.281 7.709 1.00 94.62 71 VAL A C 1
ATOM 509 O O . VAL A 1 71 ? 4.002 -3.722 8.798 1.00 94.62 71 VAL A O 1
ATOM 512 N N . ALA A 1 72 ? 4.557 -1.974 7.514 1.00 92.31 72 ALA A N 1
ATOM 513 C CA . ALA A 1 72 ? 4.303 -0.995 8.571 1.00 92.31 72 ALA A CA 1
ATOM 514 C C . ALA A 1 72 ? 2.825 -0.988 9.013 1.00 92.31 72 ALA A C 1
ATOM 516 O O . ALA A 1 72 ? 2.553 -0.926 10.211 1.00 92.31 72 ALA A O 1
ATOM 517 N N . VAL A 1 73 ? 1.875 -1.134 8.078 1.00 92.00 73 VAL A N 1
ATOM 518 C CA . VAL A 1 73 ? 0.441 -1.273 8.399 1.00 92.00 73 VAL A CA 1
ATOM 519 C C . VAL A 1 73 ? 0.168 -2.541 9.216 1.00 92.00 73 VAL A C 1
ATOM 521 O O . VAL A 1 73 ? -0.590 -2.475 10.182 1.00 92.00 73 VAL A O 1
ATOM 524 N N . VAL A 1 74 ? 0.801 -3.671 8.879 1.00 93.56 74 VAL A N 1
ATOM 525 C CA . VAL A 1 74 ? 0.704 -4.917 9.662 1.00 93.56 74 VAL A CA 1
ATOM 526 C C . VAL A 1 74 ? 1.169 -4.679 11.094 1.00 93.56 74 VAL A C 1
ATOM 528 O O . VAL A 1 74 ? 0.424 -4.969 12.025 1.00 93.56 74 VAL A O 1
ATOM 531 N N . LEU A 1 75 ? 2.370 -4.120 11.269 1.00 94.50 75 LEU A N 1
ATOM 532 C CA . LEU A 1 75 ? 2.955 -3.883 12.591 1.00 94.50 75 LEU A CA 1
ATOM 533 C C . LEU A 1 75 ? 2.117 -2.910 13.430 1.00 94.50 75 LEU A C 1
ATOM 535 O O . LEU A 1 75 ? 1.977 -3.116 14.630 1.00 94.50 75 LEU A O 1
ATOM 539 N N . ALA A 1 76 ? 1.522 -1.891 12.806 1.00 91.38 76 ALA A N 1
ATOM 540 C CA . ALA A 1 76 ? 0.693 -0.905 13.497 1.00 91.38 76 ALA A CA 1
ATOM 541 C C . ALA A 1 76 ? -0.680 -1.440 13.943 1.00 91.38 76 ALA A C 1
ATOM 543 O O . ALA A 1 76 ? -1.256 -0.908 14.887 1.00 91.38 76 ALA A O 1
ATOM 544 N N . ASN A 1 77 ? -1.216 -2.465 13.271 1.00 91.19 77 ASN A N 1
ATOM 545 C CA . ASN A 1 77 ? -2.579 -2.963 13.506 1.00 91.19 77 ASN A CA 1
ATOM 546 C C . ASN A 1 77 ? -2.623 -4.380 14.095 1.00 91.19 77 ASN A C 1
ATOM 548 O O . ASN A 1 77 ? -3.708 -4.929 14.274 1.00 91.19 77 ASN A O 1
ATOM 552 N N . TYR A 1 78 ? -1.471 -4.993 14.376 1.00 86.94 78 TYR A N 1
ATOM 553 C CA . TYR A 1 78 ? -1.403 -6.393 14.798 1.00 86.94 78 TYR A CA 1
ATOM 554 C C . TYR A 1 78 ? -2.123 -6.660 16.130 1.00 86.94 78 TYR A C 1
ATOM 556 O O . TYR A 1 78 ? -2.791 -7.682 16.264 1.00 86.94 78 TYR A O 1
ATOM 564 N N . GLU A 1 79 ? -2.016 -5.743 17.094 1.00 84.62 79 GLU A N 1
ATOM 565 C CA . GLU A 1 79 ? -2.592 -5.916 18.438 1.00 84.62 79 GLU A CA 1
ATOM 566 C C . GLU A 1 79 ? -4.018 -5.367 18.566 1.00 84.62 79 GLU A C 1
ATOM 568 O O . GLU A 1 79 ? -4.813 -5.882 19.348 1.00 84.62 79 GLU A O 1
ATOM 573 N N . THR A 1 80 ? -4.351 -4.330 17.796 1.00 88.31 80 THR A N 1
ATOM 574 C CA . THR A 1 80 ? -5.633 -3.620 17.881 1.00 88.31 80 THR A CA 1
ATOM 575 C C . THR A 1 80 ? -6.675 -4.201 16.933 1.00 88.31 80 THR A C 1
ATOM 577 O O . THR A 1 80 ? -7.784 -4.531 17.352 1.00 88.31 80 THR A O 1
ATOM 580 N N . THR A 1 81 ? -6.307 -4.381 15.662 1.00 89.50 81 THR A N 1
ATOM 581 C CA . THR A 1 81 ? -7.244 -4.717 14.584 1.00 89.50 81 THR A CA 1
ATOM 582 C C . THR A 1 81 ? -6.650 -5.803 13.674 1.00 89.50 81 THR A C 1
ATOM 584 O O . THR A 1 81 ? -6.284 -5.532 12.522 1.00 89.50 81 THR A O 1
ATOM 587 N N . PRO A 1 82 ? -6.580 -7.070 14.139 1.00 89.75 82 PRO A N 1
ATOM 588 C CA . PRO A 1 82 ? -5.828 -8.135 13.466 1.00 89.75 82 PRO A CA 1
ATOM 589 C C . PRO A 1 82 ? -6.276 -8.401 12.025 1.00 89.75 82 PRO A C 1
ATOM 591 O O . PRO A 1 82 ? -5.473 -8.771 11.173 1.00 89.75 82 PRO A O 1
ATOM 594 N N . ILE A 1 83 ? -7.557 -8.170 11.718 1.00 92.56 83 ILE A N 1
ATOM 595 C CA . ILE A 1 83 ? -8.090 -8.345 10.363 1.00 92.56 83 ILE A CA 1
ATOM 596 C C . ILE A 1 83 ? -7.442 -7.391 9.349 1.00 92.56 83 ILE A C 1
ATOM 598 O O . ILE A 1 83 ? -7.123 -7.813 8.239 1.00 92.56 83 ILE A O 1
ATOM 602 N N . VAL A 1 84 ? -7.169 -6.139 9.733 1.00 90.75 84 VAL A N 1
ATOM 603 C CA . VAL A 1 84 ? -6.468 -5.163 8.881 1.00 90.75 84 VAL A CA 1
ATOM 604 C C . VAL A 1 84 ? -5.032 -5.620 8.650 1.00 90.75 84 VAL A C 1
ATOM 606 O O . VAL A 1 84 ? -4.542 -5.566 7.521 1.00 90.75 84 VAL A O 1
ATOM 609 N N . ALA A 1 85 ? -4.380 -6.145 9.692 1.00 90.75 85 ALA A N 1
ATOM 610 C CA . ALA A 1 85 ? -3.042 -6.710 9.587 1.00 90.75 85 ALA A CA 1
ATOM 611 C C . ALA A 1 85 ? -3.006 -7.924 8.637 1.00 90.75 85 ALA A C 1
ATOM 613 O O . ALA A 1 85 ? -2.125 -8.007 7.784 1.00 90.75 85 ALA A O 1
ATOM 614 N N . TYR A 1 86 ? -3.987 -8.829 8.690 1.00 92.94 86 TYR A N 1
ATOM 615 C CA . TYR A 1 86 ? -4.052 -9.957 7.754 1.00 92.94 86 TYR A CA 1
ATOM 616 C C . TYR A 1 86 ? -4.273 -9.518 6.304 1.00 92.94 86 TYR A C 1
ATOM 618 O O . TYR A 1 86 ? -3.624 -10.052 5.405 1.00 92.94 86 TYR A O 1
ATOM 626 N N . VAL A 1 87 ? -5.131 -8.522 6.062 1.00 93.00 87 VAL A N 1
ATOM 627 C CA . VAL A 1 87 ? -5.355 -7.975 4.713 1.00 93.00 87 VAL A CA 1
ATOM 628 C C . VAL A 1 87 ? -4.103 -7.277 4.185 1.00 93.00 87 VAL A C 1
ATOM 630 O O . VAL A 1 87 ? -3.705 -7.524 3.047 1.00 93.00 87 VAL A O 1
ATOM 633 N N . ALA A 1 88 ? -3.440 -6.460 5.006 1.00 91.81 88 ALA A N 1
ATOM 634 C CA . ALA A 1 88 ? -2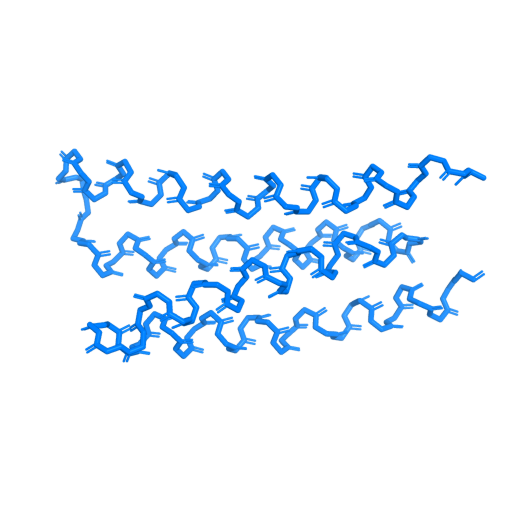.192 -5.801 4.633 1.00 91.81 88 ALA A CA 1
ATOM 635 C C . ALA A 1 88 ? -1.075 -6.820 4.345 1.00 91.81 88 ALA A C 1
ATOM 637 O O . ALA A 1 88 ? -0.385 -6.709 3.330 1.00 91.81 88 ALA A O 1
ATOM 638 N N . GLY A 1 89 ? -0.942 -7.854 5.181 1.00 92.62 89 GLY A N 1
ATOM 639 C CA . GLY A 1 89 ? 0.015 -8.943 4.985 1.00 92.62 89 GLY A CA 1
ATOM 640 C C . GLY A 1 89 ? -0.269 -9.753 3.718 1.00 92.62 89 GLY A C 1
ATOM 641 O O . GLY A 1 89 ? 0.637 -9.992 2.920 1.00 92.62 89 GLY A O 1
ATOM 642 N N . GLY A 1 90 ? -1.532 -10.109 3.472 1.00 92.31 90 GLY A N 1
ATOM 643 C CA . 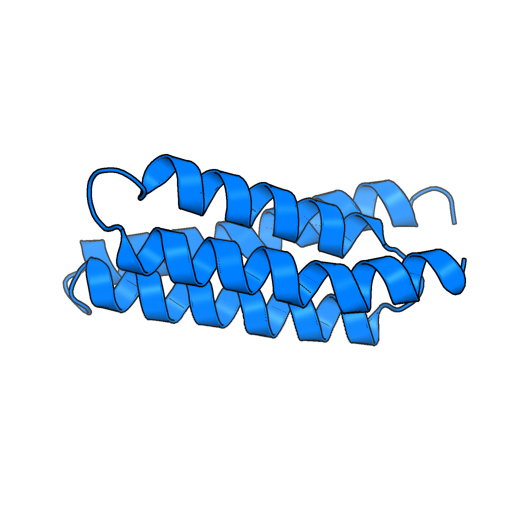GLY A 1 90 ? -1.956 -10.768 2.236 1.00 92.31 90 GLY A CA 1
ATOM 644 C C . GLY A 1 90 ? -1.680 -9.909 1.000 1.00 92.31 90 GLY A C 1
ATOM 645 O O . GLY A 1 90 ? -1.135 -10.398 0.012 1.00 92.31 90 GLY A O 1
ATOM 646 N N . GLY A 1 91 ? -1.966 -8.610 1.075 1.00 90.50 91 GLY A N 1
ATOM 647 C CA . GLY A 1 91 ? -1.646 -7.639 0.032 1.00 90.50 91 GLY A CA 1
ATOM 648 C C . GLY A 1 91 ? -0.153 -7.546 -0.270 1.00 90.50 91 GLY A C 1
ATOM 649 O O . GLY A 1 91 ? 0.240 -7.536 -1.438 1.00 90.50 91 GLY A O 1
ATOM 650 N N . ALA A 1 92 ? 0.685 -7.546 0.769 1.00 91.25 92 ALA A N 1
ATOM 651 C CA . ALA A 1 92 ? 2.134 -7.561 0.619 1.00 91.25 92 ALA A CA 1
ATOM 652 C C . ALA A 1 92 ? 2.589 -8.811 -0.147 1.00 91.25 92 ALA A C 1
ATOM 654 O O . ALA A 1 92 ? 3.356 -8.688 -1.100 1.00 91.25 92 ALA A O 1
ATOM 655 N N . LEU A 1 93 ? 2.055 -9.991 0.192 1.00 92.25 93 LEU A N 1
ATOM 656 C CA . LEU A 1 93 ? 2.344 -11.239 -0.522 1.00 92.25 93 LEU A CA 1
ATOM 657 C C . LEU A 1 93 ? 1.883 -11.200 -1.985 1.00 92.25 93 LEU A C 1
ATOM 659 O O . LEU A 1 93 ? 2.629 -11.610 -2.873 1.00 92.25 93 LEU A O 1
ATOM 663 N N . VAL A 1 94 ? 0.690 -10.665 -2.262 1.00 91.06 94 VAL A N 1
ATOM 664 C CA . VAL A 1 94 ? 0.178 -10.507 -3.634 1.00 91.06 94 VAL A CA 1
ATOM 665 C C . VAL A 1 94 ? 1.101 -9.613 -4.467 1.00 91.06 94 VAL A C 1
ATOM 667 O O . VAL A 1 94 ? 1.374 -9.928 -5.625 1.00 91.06 94 VAL A O 1
ATOM 670 N N . LEU A 1 95 ? 1.639 -8.538 -3.883 1.00 87.62 95 LEU A N 1
ATOM 671 C CA . LEU A 1 95 ? 2.550 -7.610 -4.560 1.00 87.62 95 LEU A CA 1
ATOM 672 C C . LEU A 1 95 ? 3.953 -8.173 -4.813 1.00 87.62 95 LEU A C 1
ATOM 674 O O . LEU A 1 95 ? 4.661 -7.651 -5.682 1.00 87.62 95 LEU A O 1
ATOM 678 N N . ILE A 1 96 ? 4.355 -9.252 -4.134 1.00 89.00 96 ILE A N 1
ATOM 679 C CA . ILE A 1 96 ? 5.626 -9.934 -4.419 1.00 89.00 96 ILE A CA 1
ATOM 680 C C . ILE A 1 96 ? 5.636 -10.438 -5.865 1.00 89.00 96 ILE A C 1
ATOM 682 O O . ILE A 1 96 ? 6.627 -10.250 -6.566 1.00 89.00 96 ILE A O 1
ATOM 686 N N . PHE A 1 97 ? 4.532 -11.007 -6.358 1.00 85.19 97 PHE A N 1
ATOM 687 C CA . PHE A 1 97 ? 4.468 -11.574 -7.708 1.00 85.19 97 PHE A CA 1
ATOM 688 C C . PHE A 1 97 ? 4.758 -10.561 -8.840 1.00 85.19 97 PHE A C 1
ATOM 690 O O . PHE A 1 97 ? 5.696 -10.796 -9.611 1.00 85.19 97 PHE A O 1
ATOM 697 N N . PRO A 1 98 ? 4.037 -9.422 -8.967 1.00 83.25 98 PRO A N 1
ATOM 698 C CA . PRO A 1 98 ? 4.337 -8.424 -9.995 1.00 83.25 98 PRO A CA 1
ATOM 699 C C . PRO A 1 98 ? 5.715 -7.781 -9.792 1.00 83.25 98 PRO A C 1
ATOM 701 O O . PRO A 1 98 ? 6.385 -7.456 -10.770 1.00 83.25 98 PRO A O 1
ATOM 704 N N . THR A 1 99 ? 6.181 -7.659 -8.546 1.00 84.06 99 THR A N 1
ATOM 705 C CA . THR A 1 99 ? 7.512 -7.116 -8.239 1.00 84.06 99 THR A CA 1
ATOM 706 C C . THR A 1 99 ? 8.631 -8.039 -8.714 1.00 84.06 99 THR A C 1
ATOM 708 O O . THR A 1 99 ? 9.549 -7.585 -9.395 1.00 84.06 99 THR A O 1
ATOM 711 N N . LEU A 1 100 ? 8.537 -9.344 -8.449 1.00 82.75 100 LEU A N 1
ATOM 712 C CA . LEU A 1 100 ? 9.482 -10.343 -8.957 1.00 82.75 100 LEU A CA 1
ATOM 713 C C . LEU A 1 100 ? 9.455 -10.428 -10.485 1.00 82.75 100 LEU A C 1
ATOM 715 O O . LEU A 1 100 ? 10.500 -10.576 -11.116 1.00 82.75 100 LEU A O 1
ATOM 719 N N . LYS A 1 101 ? 8.274 -10.306 -11.100 1.00 81.31 101 LYS A N 1
ATOM 720 C CA . LYS A 1 101 ? 8.156 -10.263 -12.560 1.00 81.31 101 LYS A CA 1
ATOM 721 C C . LYS A 1 101 ? 8.885 -9.050 -1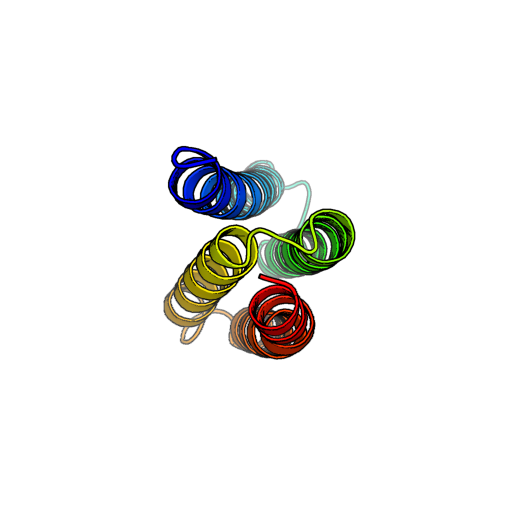3.146 1.00 81.31 101 LYS A C 1
ATOM 723 O O . LYS A 1 101 ? 9.585 -9.211 -14.141 1.00 81.31 101 LYS A O 1
ATOM 728 N N . ALA A 1 102 ? 8.775 -7.882 -12.510 1.00 80.81 102 ALA A N 1
ATOM 729 C CA . ALA A 1 102 ? 9.494 -6.678 -12.920 1.00 80.81 102 ALA A CA 1
ATOM 730 C C . ALA A 1 102 ? 11.019 -6.830 -12.784 1.00 80.81 102 ALA A C 1
ATOM 732 O O . ALA A 1 102 ? 11.747 -6.407 -13.673 1.00 80.81 102 ALA A O 1
ATOM 733 N N . PHE A 1 103 ? 11.509 -7.503 -11.736 1.00 76.62 103 PHE A N 1
ATOM 734 C CA . PHE A 1 103 ? 12.938 -7.818 -11.589 1.00 76.62 103 PHE A CA 1
ATOM 735 C C . PHE A 1 103 ? 13.500 -8.666 -12.734 1.00 76.62 103 PHE A C 1
ATOM 737 O O . PHE A 1 103 ? 14.658 -8.506 -13.092 1.00 76.62 103 PHE A O 1
ATOM 744 N N . ARG A 1 104 ? 12.697 -9.565 -13.313 1.00 74.56 104 ARG A N 1
ATOM 745 C CA . ARG A 1 104 ? 13.124 -10.438 -14.424 1.00 74.56 104 ARG A CA 1
ATOM 746 C C . ARG A 1 104 ? 13.136 -9.738 -15.787 1.00 74.56 104 ARG A C 1
ATOM 748 O O . ARG A 1 104 ? 13.613 -10.326 -16.751 1.00 74.56 104 ARG A O 1
ATOM 755 N N . ALA A 1 105 ? 12.540 -8.552 -15.881 1.00 67.62 105 ALA A N 1
ATOM 756 C CA . ALA A 1 105 ? 12.411 -7.775 -17.112 1.00 67.62 105 ALA A CA 1
ATOM 757 C C . ALA A 1 105 ? 13.434 -6.627 -17.221 1.00 67.62 105 ALA A C 1
ATOM 759 O O . ALA A 1 105 ? 13.439 -5.916 -18.230 1.00 67.62 105 ALA A O 1
ATOM 760 N N . VAL A 1 106 ? 14.252 -6.431 -16.181 1.00 64.31 106 VAL A N 1
ATOM 761 C CA . VAL A 1 106 ? 15.350 -5.453 -16.100 1.00 64.31 106 VAL A CA 1
ATOM 762 C C . VAL A 1 106 ? 16.663 -6.146 -16.417 1.00 64.31 106 VAL A C 1
ATOM 764 O O . VAL A 1 106 ? 17.450 -5.532 -17.168 1.00 64.31 106 VAL A O 1
#

Solvent-accessible surface area (backbone atoms only — not comparable to full-atom values): 5158 Å² total; per-residue (Å²): 120,85,62,50,48,64,51,25,27,52,53,19,39,50,52,38,51,52,27,51,50,51,18,53,50,38,25,71,73,63,79,33,56,61,69,57,20,44,46,54,26,50,51,49,32,40,52,53,46,46,50,50,35,55,71,61,40,58,47,35,38,20,31,53,26,32,32,53,50,25,50,52,49,19,70,74,20,50,88,82,41,48,68,50,14,51,52,28,49,51,38,31,58,61,38,46,56,47,25,55,54,10,58,76,65,101

Secondary structure (DSSP, 8-state):
-TTHHHHHHHHHHHHHHHHHHHHHHHHHTTSS-HHHHHHHHHHHHHHHHHHHHHHH-S-THHHHHHHHHHHHHHHHHTTT-HHHHHHHHHHHHHHHHHHHHHHTT-

Foldseek 3Di:
DVVLAVVLLVQLQVLLVVLVVQLCVCCVVVVDPSLVSLLVSLVVSLVCQQVCLLVVLAHLNNLVNNLVSLVVQLVVPVPPPVVSNVSSNVSSVVSVVSSVSSVVVD

Sequence (106 aa):
PWAAWPVGLYAGWLSAASCVSLGLLAAGYGWLDETTAALAFVGLAIVIGGFVQGALGRAPTYGIAVIWALVAVVLANYETTPIVAYVAGGGALVLIFPTLKAFRAV

Radius of gyration: 13.92 Å; Cα contacts (8 Å, |Δi|>4): 147; chains: 1; bounding box: 37×24×36 Å

pLDDT: mean 87.77, std 6.57, range [64.31, 94.62]

Mean predicted aligned error: 4.49 Å